Protein AF-A0A970Z4U4-F1 (afdb_monomer)

Foldseek 3Di:
DDDDDDDDDDDPPDPPPPPAPVDDDDDDDDDDPDPDPPPQDEEEAEAEDCVVDVCCVPPVVVVVVVVCVVVVHHYDYHYPD

Nearest PDB structures (foldseek):
  3vzc-assembly3_C  TM=7.349E-01  e=2.082E+00  Homo sapiens
  7f97-assembly1_A  TM=4.975E-01  e=7.617E+00  Plasmodium falciparum 3D7

pLDDT: mean 71.07, std 18.18, range [37.56, 95.44]

Secondary structure (DSSP, 8-state):
----------SS-SSSTTS--SS-------------------EEEEEPPTTT-HHIIIIIHHHHHHHHHHHT--EEEEE--

Radius of gyration: 23.51 Å; Cα contacts (8 Å, |Δi|>4): 49; chains: 1; bounding box: 27×62×51 Å

Structure (mmCIF, N/CA/C/O backbone):
data_AF-A0A970Z4U4-F1
#
_entry.id   AF-A0A970Z4U4-F1
#
loop_
_atom_site.group_PDB
_atom_site.id
_atom_site.type_symbol
_atom_site.label_atom_id
_atom_site.label_alt_id
_atom_site.label_comp_id
_atom_site.label_asym_id
_atom_site.label_entity_id
_atom_site.label_seq_id
_atom_site.pdbx_PDB_ins_code
_atom_site.Cartn_x
_atom_site.Cartn_y
_atom_site.Cartn_z
_atom_site.occupancy
_atom_site.B_iso_or_equiv
_atom_site.auth_seq_id
_atom_site.auth_comp_id
_atom_site.auth_asym_id
_atom_site.auth_atom_id
_atom_site.pdbx_PDB_model_num
ATOM 1 N N . MET A 1 1 ? 19.451 54.093 -32.212 1.00 37.56 1 MET A N 1
ATOM 2 C CA . MET A 1 1 ? 18.662 53.516 -33.324 1.00 37.56 1 MET A CA 1
ATOM 3 C C . MET A 1 1 ? 18.093 52.196 -32.823 1.00 37.56 1 MET A C 1
ATOM 5 O O . MET A 1 1 ? 1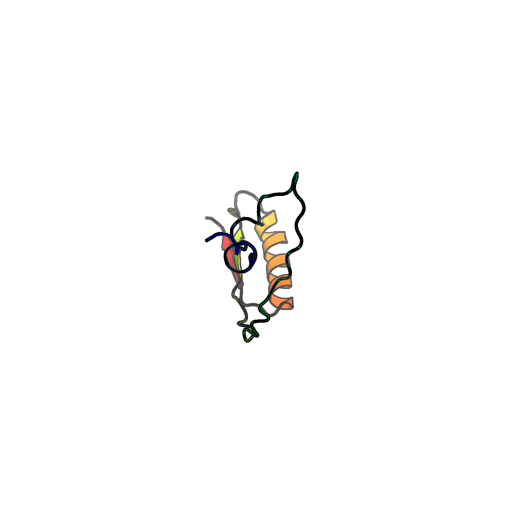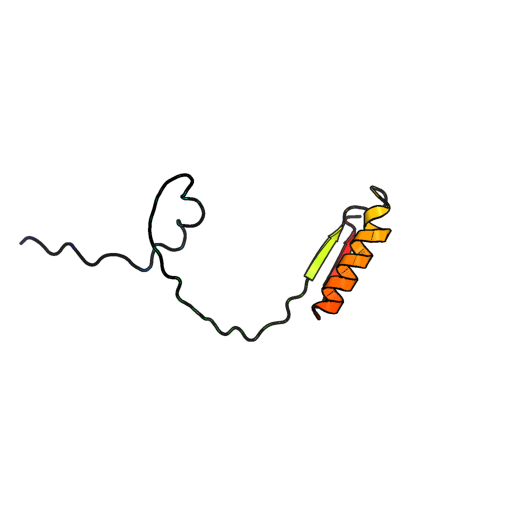8.854 51.278 -32.594 1.00 37.56 1 MET A O 1
ATOM 9 N N . ARG A 1 2 ? 16.921 52.237 -32.189 1.00 50.69 2 ARG A N 1
ATOM 10 C CA . ARG A 1 2 ? 15.621 51.793 -32.723 1.00 50.69 2 ARG A CA 1
ATOM 11 C C . ARG A 1 2 ? 15.634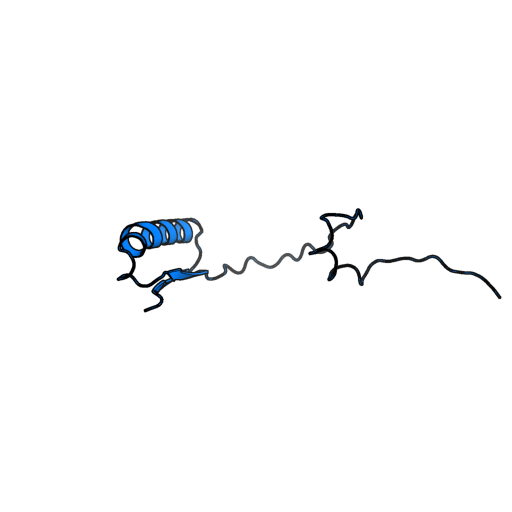 50.375 -33.316 1.00 50.69 2 ARG A C 1
ATOM 13 O O . ARG A 1 2 ? 16.118 50.194 -34.422 1.00 50.69 2 ARG A O 1
ATOM 20 N N . LYS A 1 3 ? 14.936 49.495 -32.586 1.00 52.94 3 LYS A N 1
ATOM 21 C CA . LYS A 1 3 ? 14.244 48.272 -33.026 1.00 52.94 3 LYS A CA 1
ATOM 22 C C . LYS A 1 3 ? 15.146 47.093 -33.375 1.00 52.94 3 LYS A C 1
ATOM 24 O O . LYS A 1 3 ? 15.684 47.055 -34.467 1.00 52.94 3 LYS A O 1
ATOM 29 N N . SER A 1 4 ? 15.179 46.134 -32.449 1.00 52.16 4 SER A N 1
ATOM 30 C CA . SER A 1 4 ? 14.819 44.735 -32.720 1.00 52.16 4 SER A CA 1
ATOM 31 C C . SER A 1 4 ? 14.371 44.087 -31.408 1.00 52.16 4 SER A C 1
ATOM 33 O O . SER A 1 4 ? 15.127 43.412 -30.721 1.00 52.16 4 SER A O 1
ATOM 35 N N . VAL A 1 5 ? 13.131 44.394 -31.024 1.00 54.66 5 VAL A N 1
ATOM 36 C CA . VAL A 1 5 ? 12.311 43.483 -30.215 1.00 54.66 5 VAL A CA 1
ATOM 37 C C . VAL A 1 5 ? 11.952 42.305 -31.129 1.00 54.66 5 VAL A C 1
ATOM 39 O O . VAL A 1 5 ? 11.815 42.520 -32.333 1.00 54.66 5 VAL A O 1
ATOM 42 N N . VAL A 1 6 ? 11.747 41.128 -30.533 1.00 54.72 6 VAL A N 1
ATOM 43 C CA . VAL A 1 6 ? 11.218 39.864 -31.088 1.00 54.72 6 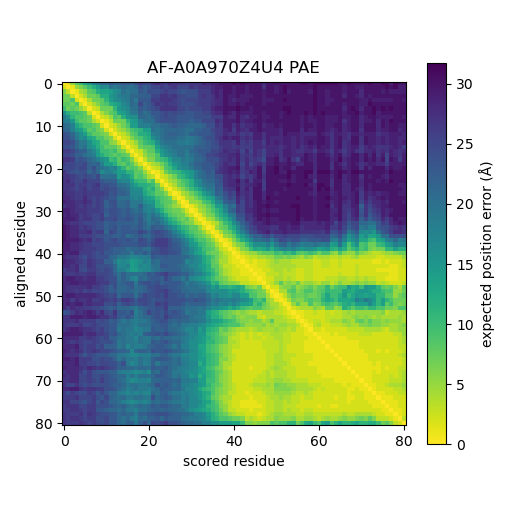VAL A CA 1
ATOM 44 C C . VAL A 1 6 ? 12.284 38.766 -31.243 1.00 54.72 6 VAL A C 1
ATOM 46 O O . VAL A 1 6 ? 13.094 38.770 -32.161 1.00 54.72 6 VAL A O 1
ATOM 49 N N . GLY A 1 7 ? 12.235 37.812 -30.311 1.00 48.94 7 GLY A N 1
ATOM 50 C CA . GLY A 1 7 ? 12.997 36.562 -30.254 1.00 48.94 7 GLY A CA 1
ATOM 51 C C . GLY A 1 7 ? 13.072 36.050 -28.808 1.00 48.94 7 GLY A C 1
ATOM 52 O O . GLY A 1 7 ? 14.153 35.794 -28.298 1.00 48.94 7 GLY A O 1
ATOM 53 N N . VAL A 1 8 ? 12.032 36.246 -27.989 1.00 46.34 8 VAL A N 1
ATOM 54 C CA . VAL A 1 8 ? 10.922 35.290 -27.778 1.00 46.34 8 VAL A CA 1
ATOM 55 C C . VAL A 1 8 ? 11.462 33.896 -27.428 1.00 46.34 8 VAL A C 1
ATOM 57 O O . VAL A 1 8 ? 11.921 33.173 -28.300 1.00 46.34 8 VAL A O 1
ATOM 60 N N . VAL A 1 9 ? 11.643 33.658 -26.122 1.00 52.12 9 VAL A N 1
ATOM 61 C CA . VAL A 1 9 ? 10.851 32.709 -25.300 1.00 52.12 9 VAL A CA 1
ATOM 62 C C . VAL A 1 9 ? 11.305 31.262 -25.514 1.00 52.12 9 VAL A C 1
ATOM 64 O O . VAL A 1 9 ? 11.206 30.733 -26.611 1.00 52.12 9 VAL A O 1
ATOM 67 N N . GLY A 1 10 ? 11.782 30.597 -24.458 1.00 49.03 10 GLY A N 1
ATOM 68 C CA . GLY A 1 10 ? 11.949 29.144 -24.541 1.00 49.03 10 GLY A CA 1
ATOM 69 C C . GLY A 1 10 ? 12.462 28.430 -23.297 1.00 49.03 10 GLY A C 1
ATOM 70 O O . GLY A 1 10 ? 12.038 27.310 -23.057 1.00 49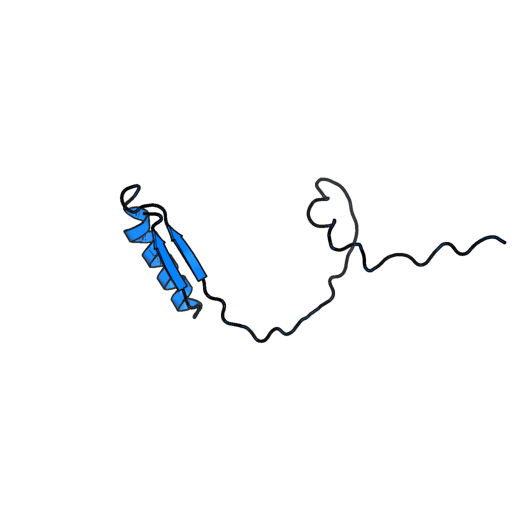.03 10 GLY A O 1
ATOM 71 N N . LEU A 1 11 ? 13.343 29.032 -22.485 1.00 49.38 11 LEU A N 1
ATOM 72 C CA . LEU A 1 11 ? 14.076 28.227 -21.486 1.00 49.38 11 LEU A CA 1
ATOM 73 C C . LEU A 1 11 ? 13.778 28.529 -20.010 1.00 49.38 11 LEU A C 1
ATOM 75 O O . LEU A 1 11 ? 14.195 27.771 -19.143 1.00 49.38 11 LEU A O 1
ATOM 79 N N . THR A 1 12 ? 13.034 29.588 -19.690 1.00 51.78 12 THR A N 1
ATOM 80 C CA . THR A 1 12 ? 12.700 29.941 -18.292 1.00 51.78 12 THR A CA 1
ATOM 81 C C . THR A 1 12 ? 11.260 29.606 -17.888 1.00 51.78 12 THR A C 1
ATOM 83 O O . THR A 1 12 ? 10.882 29.821 -16.740 1.00 51.78 12 THR A O 1
ATOM 86 N N . ALA A 1 13 ? 10.463 29.031 -18.791 1.00 50.72 13 ALA A N 1
ATOM 87 C CA . ALA A 1 13 ? 9.035 28.779 -18.598 1.00 50.72 13 ALA A CA 1
ATOM 88 C C . ALA A 1 13 ? 8.705 27.334 -18.168 1.00 50.72 13 ALA A C 1
ATOM 90 O O . ALA A 1 13 ? 7.731 26.777 -18.639 1.00 50.72 13 ALA A O 1
ATOM 91 N N . VAL A 1 14 ? 9.493 26.684 -17.304 1.00 53.38 14 VAL A N 1
ATOM 92 C CA . VAL A 1 14 ? 9.140 25.319 -16.830 1.00 53.38 14 VAL A CA 1
ATOM 93 C C . VAL A 1 14 ? 8.771 25.282 -15.343 1.00 53.38 14 VAL A C 1
ATOM 95 O O . VAL A 1 14 ? 8.046 24.395 -14.910 1.00 53.38 14 VAL A O 1
ATOM 98 N N . VAL A 1 15 ? 9.168 26.284 -14.551 1.00 54.56 15 VAL A N 1
ATOM 99 C CA . VAL A 1 15 ? 8.935 26.273 -13.091 1.00 54.56 15 VAL A CA 1
ATOM 100 C C . VAL A 1 15 ? 7.594 26.911 -12.674 1.00 54.56 15 VAL A C 1
ATOM 102 O O . VAL A 1 15 ? 7.149 26.692 -11.555 1.00 54.56 15 VAL A O 1
ATOM 105 N N . VAL A 1 16 ? 6.901 27.647 -13.554 1.00 53.56 16 VAL A N 1
ATOM 106 C CA . VAL A 1 16 ? 5.673 28.404 -13.195 1.00 53.56 16 VAL A CA 1
ATOM 107 C C . VAL A 1 16 ? 4.382 27.828 -13.814 1.00 53.56 16 VAL A C 1
ATOM 109 O O . VAL A 1 16 ? 3.289 28.252 -13.454 1.00 53.56 16 VAL A O 1
ATOM 112 N N . LEU A 1 17 ? 4.461 26.811 -14.682 1.00 53.06 17 LEU A N 1
ATOM 113 C CA . LEU A 1 17 ? 3.280 26.215 -15.339 1.00 53.06 17 LEU A CA 1
ATOM 114 C C . LEU A 1 17 ? 2.539 25.142 -14.513 1.00 53.06 17 LEU A C 1
ATOM 116 O O . LEU A 1 17 ? 1.567 24.570 -14.991 1.00 53.06 17 LEU A O 1
ATOM 120 N N . THR A 1 18 ? 2.934 24.872 -13.265 1.00 58.56 18 THR A N 1
ATOM 121 C CA . THR A 1 18 ? 2.293 23.838 -12.426 1.00 58.56 18 THR A CA 1
ATOM 122 C C . THR A 1 18 ? 1.163 24.341 -11.519 1.00 58.56 18 THR A C 1
ATOM 124 O O . THR A 1 18 ? 0.567 23.523 -10.824 1.00 58.56 18 THR A O 1
ATOM 127 N N . LEU A 1 19 ? 0.812 25.639 -11.523 1.00 56.03 19 LEU A N 1
ATOM 128 C CA . LEU A 1 19 ? -0.245 26.188 -10.644 1.00 56.03 19 LEU A CA 1
ATOM 129 C C . LEU A 1 19 ? -1.223 27.195 -11.301 1.00 56.03 19 LEU A C 1
ATOM 131 O O . LEU A 1 19 ? -1.989 27.840 -10.588 1.00 56.03 19 LEU A O 1
ATOM 135 N N . GLY A 1 20 ? -1.228 27.355 -12.629 1.00 54.75 20 GLY A N 1
ATOM 136 C CA . GLY A 1 20 ? -1.845 28.515 -13.293 1.00 54.75 20 GLY A CA 1
ATOM 137 C C . GLY A 1 20 ? -2.959 28.251 -14.311 1.00 54.75 20 GLY A C 1
ATOM 138 O O . GLY A 1 20 ? -2.924 28.882 -15.351 1.00 54.75 20 GLY A O 1
ATOM 139 N N . ALA A 1 21 ? -3.920 27.356 -14.052 1.00 44.41 21 ALA A N 1
ATOM 140 C CA . ALA A 1 21 ? -5.286 27.483 -14.586 1.00 44.41 21 ALA A CA 1
ATOM 141 C C . ALA A 1 21 ? -6.235 26.511 -13.843 1.00 44.41 21 ALA A C 1
ATOM 143 O O . ALA A 1 21 ? -6.271 25.323 -14.130 1.00 44.41 21 ALA A O 1
ATOM 144 N N . CYS A 1 22 ? -6.982 26.898 -12.812 1.00 53.19 22 CYS A N 1
ATOM 145 C CA . CYS A 1 22 ? -8.124 27.805 -12.919 1.00 53.19 22 CYS A CA 1
ATOM 146 C C . CYS A 1 22 ? -7.761 29.199 -13.473 1.00 53.19 22 CYS A C 1
ATOM 148 O O . CYS A 1 22 ? -7.434 30.105 -12.714 1.00 53.19 22 CYS A O 1
ATOM 150 N N . GLY A 1 23 ? -7.791 29.332 -14.809 1.00 53.28 23 GLY A N 1
ATOM 151 C CA . GLY A 1 23 ? -7.562 30.572 -15.564 1.00 53.28 23 GLY A CA 1
ATOM 152 C C . GLY A 1 23 ? -6.165 30.775 -16.178 1.00 53.28 23 GLY A C 1
ATOM 153 O O . GLY A 1 23 ? -5.283 31.290 -15.501 1.00 53.28 23 GLY A O 1
ATOM 154 N N . GLY A 1 24 ? -6.029 30.494 -17.482 1.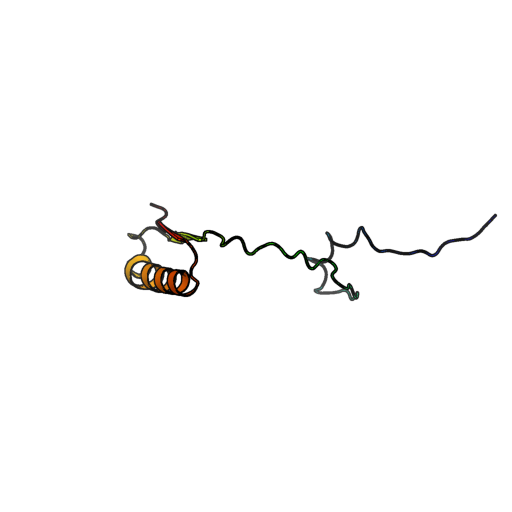00 47.56 24 GLY A N 1
ATOM 155 C CA . GLY A 1 24 ? -4.980 31.072 -18.339 1.00 47.56 24 GLY A CA 1
ATOM 156 C C . GLY A 1 24 ? -4.307 30.100 -19.312 1.00 47.56 24 GLY A C 1
ATOM 157 O O . GLY A 1 24 ? -3.414 29.366 -18.913 1.00 47.56 24 GLY A O 1
ATOM 158 N N . ASP A 1 25 ? -4.734 30.127 -20.577 1.00 65.12 25 ASP A N 1
ATOM 159 C CA . ASP A 1 25 ? -4.130 29.470 -21.746 1.00 65.12 25 ASP A CA 1
ATOM 160 C C . ASP A 1 25 ? -2.617 29.727 -21.902 1.00 65.12 25 ASP A C 1
ATOM 162 O O . ASP A 1 25 ? -2.207 30.881 -21.849 1.00 65.12 25 ASP A O 1
ATOM 166 N N . ASP A 1 26 ? -1.820 28.683 -22.182 1.00 48.91 26 ASP A N 1
ATOM 167 C CA . ASP A 1 26 ? -0.747 28.725 -23.196 1.00 48.91 26 ASP A CA 1
ATOM 168 C C . ASP A 1 26 ? -0.128 27.335 -23.466 1.00 48.91 26 ASP A C 1
ATOM 170 O O . ASP A 1 26 ? 0.123 26.531 -22.565 1.00 48.91 26 ASP A O 1
ATOM 174 N N . ASP A 1 27 ? 0.105 27.075 -24.752 1.00 63.25 27 ASP A N 1
ATOM 175 C CA . ASP A 1 27 ? 0.678 25.867 -25.351 1.00 63.25 27 ASP A CA 1
ATOM 176 C C . ASP A 1 27 ? 2.168 25.717 -24.977 1.00 63.25 27 ASP A C 1
ATOM 178 O O . ASP A 1 27 ? 2.963 26.650 -25.106 1.00 63.25 27 ASP A O 1
ATOM 182 N N . SER A 1 28 ? 2.581 24.547 -24.484 1.00 50.34 28 SER A N 1
ATOM 183 C CA . SER A 1 28 ? 3.994 24.247 -24.209 1.00 50.34 28 SER A CA 1
ATOM 184 C C . SER A 1 28 ? 4.308 22.779 -24.484 1.00 50.34 28 SER A C 1
ATOM 186 O O . SER A 1 28 ? 3.894 21.878 -23.757 1.00 50.34 28 SER A O 1
ATOM 188 N N . SER A 1 29 ? 5.077 22.543 -25.550 1.00 62.91 29 SER A N 1
ATOM 189 C CA . SER A 1 29 ? 5.648 21.234 -25.883 1.00 62.91 29 SER A CA 1
ATOM 190 C C . SER A 1 29 ? 6.712 20.802 -24.859 1.00 62.91 29 SER A C 1
ATOM 192 O O . SER A 1 29 ? 7.655 21.560 -24.619 1.00 62.91 29 SER A O 1
ATOM 194 N N . PRO A 1 30 ? 6.656 19.576 -24.306 1.00 53.88 30 PRO A N 1
ATOM 195 C CA . PRO A 1 30 ? 7.724 19.048 -23.464 1.00 53.88 30 PRO A CA 1
ATOM 196 C C . PRO A 1 30 ? 8.851 18.417 -24.301 1.00 53.88 30 PRO A C 1
ATOM 198 O O . PRO A 1 30 ? 8.616 17.537 -25.129 1.00 53.88 30 PRO A O 1
ATOM 201 N N . SER A 1 31 ? 10.098 18.816 -24.031 1.00 56.94 31 SER A N 1
ATOM 202 C CA . SER A 1 31 ? 11.305 18.119 -24.490 1.00 56.94 31 SER A CA 1
ATOM 203 C C . SER A 1 31 ? 12.022 17.472 -23.309 1.00 56.94 31 SER A C 1
ATOM 205 O O . SER A 1 31 ? 12.383 18.165 -22.362 1.00 56.94 31 SER A O 1
ATOM 207 N N . ALA A 1 32 ? 12.208 16.151 -23.388 1.00 49.09 32 ALA A N 1
ATOM 208 C CA . ALA A 1 32 ? 13.414 15.391 -23.028 1.00 49.09 32 ALA A CA 1
ATOM 209 C C . ALA A 1 32 ? 13.016 13.932 -22.756 1.00 49.09 32 ALA A C 1
ATOM 211 O O . ALA A 1 32 ? 12.717 13.540 -21.630 1.00 49.09 32 ALA A O 1
ATOM 212 N N . THR A 1 33 ? 13.038 13.099 -23.800 1.00 55.56 33 THR A N 1
ATOM 213 C CA . THR A 1 33 ? 13.045 11.639 -23.632 1.00 55.56 33 THR A CA 1
ATOM 214 C C . THR A 1 33 ? 14.434 11.233 -23.143 1.00 55.56 33 THR A C 1
ATOM 216 O O . THR A 1 33 ? 15.301 10.835 -23.919 1.00 55.56 33 THR A O 1
ATOM 219 N N . GLY A 1 34 ? 14.676 11.402 -21.845 1.00 51.06 34 GLY A N 1
ATOM 220 C CA . GLY A 1 34 ? 15.790 10.758 -21.169 1.00 51.06 34 GLY A CA 1
ATOM 221 C C . GLY A 1 34 ? 15.477 9.272 -21.066 1.00 51.06 34 GLY A C 1
ATOM 222 O O . GLY A 1 34 ? 14.625 8.875 -20.277 1.00 51.06 34 GLY A O 1
ATOM 223 N N . SER A 1 35 ? 16.144 8.450 -21.876 1.00 60.09 35 SER A N 1
ATOM 224 C CA . SER A 1 35 ? 16.199 7.002 -21.664 1.00 60.09 35 SER A CA 1
ATOM 225 C C . SER A 1 35 ? 17.000 6.738 -20.386 1.00 60.09 35 SER A C 1
ATOM 227 O O . SER A 1 35 ? 18.186 6.417 -20.421 1.00 60.09 35 SER A O 1
ATOM 229 N N . SER A 1 36 ? 16.369 6.942 -19.231 1.00 57.44 36 SER A N 1
ATOM 230 C CA . SER A 1 36 ? 16.859 6.376 -17.984 1.00 57.44 36 SER A CA 1
ATOM 231 C C . SER A 1 36 ? 16.637 4.879 -18.085 1.00 57.44 36 SER A C 1
ATOM 233 O O . SER A 1 36 ? 15.497 4.420 -18.135 1.00 57.44 36 SER A O 1
ATOM 235 N N . SER A 1 37 ? 17.737 4.128 -18.142 1.00 58.62 37 SER A N 1
ATOM 236 C CA . SER A 1 37 ? 17.728 2.697 -17.846 1.00 58.62 37 SER A CA 1
ATOM 237 C C . SER A 1 37 ? 16.849 2.498 -16.614 1.00 58.62 37 SER A C 1
ATOM 239 O O . SER A 1 37 ? 17.072 3.184 -15.613 1.00 58.62 37 SER A O 1
ATOM 241 N N . ALA A 1 38 ? 15.797 1.686 -16.730 1.00 63.06 38 ALA A N 1
ATOM 242 C CA . ALA A 1 38 ? 14.776 1.553 -15.702 1.00 63.06 38 ALA A CA 1
ATOM 243 C C . ALA A 1 38 ? 15.427 1.028 -14.418 1.00 63.06 38 ALA A C 1
ATOM 245 O O . ALA A 1 38 ? 15.593 -0.176 -14.232 1.00 63.06 38 ALA A O 1
ATOM 246 N N . VAL A 1 39 ? 15.851 1.939 -13.542 1.00 65.31 39 VAL A N 1
ATOM 247 C CA . VAL A 1 39 ? 16.235 1.589 -12.183 1.00 65.31 39 VAL A CA 1
ATOM 248 C C . VAL A 1 39 ? 14.942 1.113 -11.549 1.00 65.31 39 VAL A C 1
ATOM 250 O O . VAL A 1 39 ? 14.014 1.904 -11.385 1.00 65.31 39 VAL A O 1
ATOM 253 N N . ALA A 1 40 ? 14.854 -0.185 -11.265 1.00 71.75 40 ALA A N 1
ATOM 254 C CA . ALA A 1 40 ? 13.753 -0.728 -10.490 1.00 71.75 40 ALA A CA 1
ATOM 255 C C . ALA A 1 40 ? 13.777 -0.023 -9.127 1.00 71.75 40 ALA A C 1
ATOM 257 O O . ALA A 1 40 ? 14.643 -0.279 -8.290 1.00 71.75 40 ALA A O 1
ATOM 258 N N . GLY A 1 41 ? 12.902 0.969 -8.964 1.00 81.06 41 GLY A N 1
ATOM 259 C CA . GLY A 1 41 ? 12.790 1.731 -7.731 1.00 81.06 41 GLY A CA 1
ATOM 260 C C . GLY A 1 41 ? 12.341 0.827 -6.587 1.00 81.06 41 GLY A C 1
ATOM 261 O O . GLY A 1 41 ? 11.634 -0.157 -6.803 1.00 81.06 41 GLY A O 1
ATOM 262 N N . LYS A 1 42 ? 12.746 1.173 -5.363 1.00 91.75 42 LYS A N 1
ATOM 263 C CA . LYS A 1 42 ? 12.233 0.540 -4.144 1.00 91.75 42 LYS A CA 1
ATOM 264 C C . LYS A 1 42 ? 10.994 1.292 -3.659 1.00 91.75 42 LYS A C 1
ATOM 266 O O . LYS A 1 42 ? 10.962 2.522 -3.728 1.00 91.75 42 LYS A O 1
ATOM 271 N N . VAL A 1 43 ? 10.006 0.572 -3.139 1.00 92.38 43 VAL A N 1
ATOM 272 C CA . VAL A 1 43 ? 8.759 1.142 -2.608 1.00 92.38 43 VAL A CA 1
ATOM 273 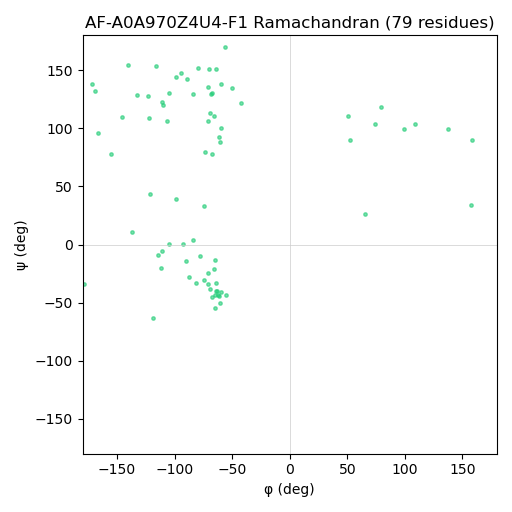C C . VAL A 1 43 ? 8.715 1.001 -1.087 1.00 92.38 43 VAL A C 1
ATOM 275 O O . VAL A 1 43 ? 8.737 -0.105 -0.565 1.00 92.38 43 VAL A O 1
ATOM 278 N N . GLY A 1 44 ? 8.630 2.116 -0.362 1.00 93.88 44 GLY A N 1
ATOM 279 C CA . GLY A 1 44 ? 8.413 2.119 1.088 1.00 93.88 44 GLY A CA 1
ATOM 280 C C . GLY A 1 44 ? 6.979 2.518 1.424 1.00 93.88 44 GLY A C 1
ATOM 281 O O . GLY A 1 44 ? 6.500 3.538 0.930 1.00 93.88 44 GLY A O 1
ATOM 282 N N . VAL A 1 45 ? 6.302 1.744 2.270 1.00 93.19 45 VAL A N 1
ATOM 283 C CA . VAL A 1 45 ? 4.955 2.046 2.773 1.00 93.19 45 VAL A CA 1
ATOM 284 C C . VAL A 1 45 ? 4.972 2.088 4.295 1.00 93.19 45 VAL A C 1
ATOM 286 O O . VAL A 1 45 ? 5.393 1.131 4.942 1.00 93.19 45 VAL A O 1
ATOM 289 N N . ILE A 1 46 ? 4.457 3.180 4.863 1.00 93.06 46 ILE A N 1
ATOM 290 C CA . ILE A 1 46 ? 4.210 3.309 6.300 1.00 93.06 46 ILE A CA 1
ATOM 291 C C . ILE A 1 46 ? 2.705 3.216 6.540 1.00 93.06 46 ILE A C 1
ATOM 293 O O . ILE A 1 46 ? 1.956 4.140 6.220 1.00 93.06 46 ILE A O 1
ATOM 297 N N . LEU A 1 47 ? 2.267 2.083 7.079 1.00 89.25 47 LEU A N 1
ATOM 298 C CA . LEU A 1 47 ? 0.901 1.897 7.549 1.00 89.25 47 LEU A CA 1
ATOM 299 C C . LEU A 1 47 ? 0.742 2.539 8.936 1.00 89.25 47 LEU A C 1
ATOM 301 O O . LEU A 1 47 ? 1.712 2.614 9.696 1.00 89.25 47 LEU A O 1
ATOM 305 N N . PRO A 1 48 ? -0.469 2.985 9.307 1.00 88.50 48 PRO A N 1
ATOM 306 C CA . PRO A 1 48 ? -0.761 3.347 10.687 1.00 88.50 48 PRO A CA 1
ATOM 307 C C . PRO A 1 48 ? -0.470 2.197 11.659 1.00 88.50 48 PRO A C 1
ATOM 309 O O . PRO A 1 48 ? -0.239 1.048 11.269 1.00 88.50 48 PRO A O 1
ATOM 312 N N . ASP A 1 49 ? -0.509 2.509 12.947 1.00 80.94 49 ASP A N 1
ATOM 313 C CA . ASP A 1 49 ? -0.370 1.502 13.988 1.00 80.94 49 ASP A CA 1
ATOM 314 C C . ASP A 1 49 ? -1.470 0.417 13.892 1.00 80.94 49 ASP A C 1
ATOM 316 O O . ASP A 1 49 ? -2.657 0.692 13.673 1.00 80.94 49 ASP A O 1
ATOM 320 N N . SER A 1 50 ? -1.047 -0.834 14.079 1.00 70.62 50 SER A N 1
ATOM 321 C CA . SER A 1 50 ? -1.894 -2.027 14.029 1.00 70.62 50 SER A CA 1
ATOM 322 C C . SER A 1 50 ? -2.927 -2.074 15.156 1.00 70.62 50 SER A C 1
ATOM 324 O O . SER A 1 50 ? -3.939 -2.764 15.015 1.00 70.62 50 SER A O 1
ATOM 326 N N . ALA A 1 51 ? -2.719 -1.349 16.263 1.00 68.12 51 ALA A N 1
ATOM 327 C CA . ALA A 1 51 ? -3.714 -1.242 17.329 1.00 68.12 51 ALA A CA 1
ATOM 328 C C . ALA A 1 51 ? -4.880 -0.322 16.936 1.00 68.12 51 ALA A C 1
ATOM 330 O O . ALA A 1 51 ? -6.017 -0.565 17.342 1.00 68.12 51 ALA A O 1
ATOM 331 N N . SER A 1 52 ? -4.634 0.685 16.095 1.00 68.62 52 SER A N 1
ATOM 332 C CA . SER A 1 52 ? -5.675 1.611 15.633 1.00 68.62 52 SER A CA 1
ATOM 333 C C . SER A 1 52 ? -6.669 0.965 14.658 1.00 68.62 52 SER A C 1
ATOM 335 O O . SER A 1 52 ? -7.809 1.421 14.566 1.00 68.62 52 SER A O 1
ATOM 337 N N . SER A 1 53 ? -6.287 -0.103 13.940 1.00 69.25 53 SER A N 1
ATOM 338 C CA . SER A 1 53 ? -7.227 -0.935 13.172 1.00 69.25 53 SER A CA 1
ATOM 339 C C . SER A 1 53 ? -6.606 -2.236 12.655 1.00 69.25 53 SER A C 1
ATOM 341 O O . SER A 1 53 ? -5.609 -2.225 11.937 1.00 69.25 53 SER A O 1
ATOM 343 N N . ALA A 1 54 ? -7.305 -3.357 12.867 1.00 78.25 54 ALA A N 1
ATOM 344 C CA . ALA A 1 54 ? -6.943 -4.660 12.303 1.00 78.25 54 ALA A CA 1
ATOM 345 C C . ALA A 1 54 ? -7.028 -4.722 10.761 1.00 78.25 54 ALA A C 1
ATOM 347 O O . ALA A 1 54 ? -6.551 -5.683 10.153 1.00 78.25 54 ALA A O 1
ATOM 348 N N . ARG A 1 55 ? -7.659 -3.736 10.101 1.00 83.75 55 ARG A N 1
ATOM 349 C CA . ARG A 1 55 ? -7.760 -3.683 8.630 1.00 83.75 55 ARG A CA 1
ATOM 350 C C . ARG A 1 55 ? -6.392 -3.555 7.959 1.00 83.75 55 ARG A C 1
ATOM 352 O O . ARG A 1 55 ? -6.165 -4.281 6.998 1.00 83.75 55 ARG A O 1
ATOM 359 N N . TRP A 1 56 ? -5.485 -2.753 8.521 1.00 83.25 56 TRP A N 1
ATOM 360 C CA . TRP A 1 56 ? -4.157 -2.509 7.947 1.00 83.25 56 TRP A CA 1
ATOM 361 C C . TRP A 1 56 ? -3.329 -3.793 7.812 1.00 83.25 56 TRP A C 1
ATOM 363 O O . TRP A 1 56 ? -2.708 -4.040 6.781 1.00 83.25 56 TRP A O 1
ATOM 373 N N . GLU A 1 57 ? -3.397 -4.670 8.815 1.00 82.56 57 GLU A N 1
ATOM 374 C CA . GLU A 1 57 ? -2.677 -5.947 8.798 1.00 82.56 57 GLU A CA 1
ATOM 375 C C . GLU A 1 57 ? -3.400 -7.034 7.992 1.00 82.56 57 GLU A C 1
ATOM 377 O O . GLU A 1 57 ? -2.762 -7.877 7.364 1.00 82.56 57 GLU A O 1
ATOM 382 N N . THR A 1 58 ? -4.737 -7.030 7.988 1.00 84.00 58 THR A N 1
ATOM 383 C CA . THR A 1 58 ? -5.525 -8.104 7.353 1.00 84.00 58 THR A CA 1
ATOM 384 C C . THR A 1 58 ? -5.795 -7.882 5.868 1.00 84.00 58 THR A C 1
ATOM 386 O O . THR A 1 58 ? -5.962 -8.855 5.133 1.00 84.00 58 THR A O 1
ATOM 389 N N . ALA A 1 59 ? -5.854 -6.627 5.424 1.00 86.94 59 ALA A N 1
ATOM 390 C CA . ALA A 1 59 ? -6.187 -6.248 4.056 1.00 86.94 59 ALA A CA 1
ATOM 391 C C . ALA A 1 59 ? -5.031 -5.486 3.402 1.00 86.94 59 ALA A C 1
ATOM 393 O O . ALA A 1 59 ? -4.446 -5.992 2.447 1.00 86.94 59 ALA A O 1
ATOM 394 N N . ASP A 1 60 ? -4.672 -4.309 3.920 1.00 90.38 60 ASP A N 1
ATOM 395 C CA . ASP A 1 60 ? -3.733 -3.403 3.251 1.00 90.38 60 ASP A CA 1
ATOM 396 C C . ASP A 1 60 ? -2.360 -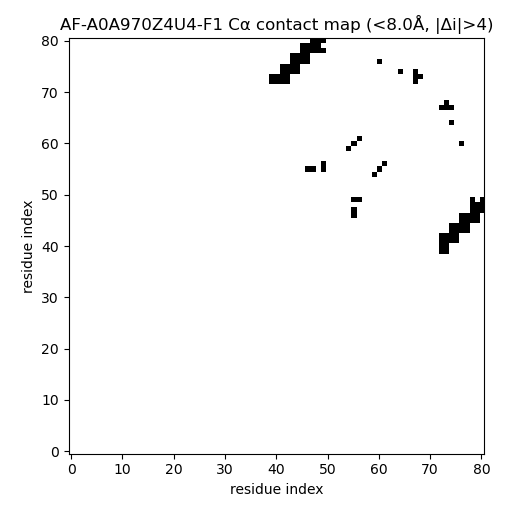4.041 3.047 1.00 90.38 60 ASP A C 1
ATOM 398 O O . ASP A 1 60 ? -1.881 -4.112 1.917 1.00 90.38 60 ASP A O 1
ATOM 402 N N . ARG A 1 61 ? -1.760 -4.613 4.097 1.00 90.81 61 ARG A N 1
ATOM 403 C CA . ARG A 1 61 ? -0.475 -5.316 3.982 1.00 90.81 61 ARG A CA 1
ATOM 404 C C . ARG A 1 61 ? -0.524 -6.418 2.926 1.00 90.81 61 ARG A C 1
ATOM 406 O O . ARG A 1 61 ? 0.408 -6.536 2.131 1.00 90.81 61 ARG A O 1
ATOM 413 N N . LYS A 1 62 ? -1.600 -7.209 2.896 1.00 92.44 62 LYS A N 1
ATOM 414 C CA . LYS A 1 62 ? -1.772 -8.318 1.947 1.00 92.44 62 LYS A CA 1
ATOM 415 C C . LYS A 1 62 ? -1.859 -7.811 0.507 1.00 92.44 62 LYS A C 1
ATOM 417 O O . LYS A 1 62 ? -1.075 -8.234 -0.333 1.00 92.44 62 LYS A O 1
ATOM 422 N N . TYR A 1 63 ? -2.778 -6.896 0.219 1.00 94.94 63 TYR A N 1
ATOM 423 C CA . TYR A 1 63 ? -3.004 -6.450 -1.156 1.00 94.94 63 TYR A CA 1
ATOM 424 C C . TYR A 1 63 ? -1.858 -5.594 -1.695 1.00 94.94 63 TYR A C 1
ATOM 426 O O . TYR A 1 63 ? -1.525 -5.698 -2.874 1.00 94.94 63 TYR A O 1
ATOM 434 N N . 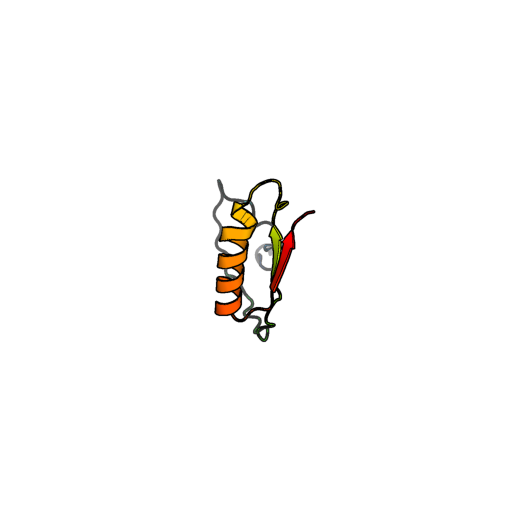LEU A 1 64 ? -1.212 -4.792 -0.845 1.00 94.19 64 LEU A N 1
ATOM 435 C CA . LEU A 1 64 ? -0.047 -4.005 -1.243 1.00 94.19 64 LEU A CA 1
ATOM 436 C C . LEU A 1 64 ? 1.147 -4.905 -1.563 1.00 94.19 64 LEU A C 1
ATOM 438 O O . LEU A 1 64 ? 1.771 -4.734 -2.606 1.00 94.19 64 LEU A O 1
ATOM 442 N N . SER A 1 65 ? 1.431 -5.903 -0.722 1.00 94.06 65 SER A N 1
ATOM 443 C CA . SER A 1 65 ? 2.518 -6.852 -0.994 1.00 94.06 65 SER A CA 1
ATOM 444 C C . SER A 1 65 ? 2.270 -7.687 -2.254 1.00 94.06 65 SER A C 1
ATOM 446 O O . SER A 1 65 ? 3.191 -7.861 -3.049 1.00 94.06 65 SER A O 1
ATOM 448 N N . GLU A 1 66 ? 1.034 -8.137 -2.497 1.00 95.44 66 GLU A N 1
ATOM 449 C CA . GLU A 1 66 ? 0.656 -8.818 -3.744 1.00 95.44 66 GLU A CA 1
ATOM 450 C C . GLU A 1 66 ? 0.843 -7.914 -4.972 1.00 95.44 66 GLU A C 1
ATOM 452 O O . GLU A 1 66 ? 1.419 -8.346 -5.972 1.00 95.44 66 GLU A O 1
ATOM 457 N N . ALA A 1 67 ? 0.416 -6.651 -4.893 1.00 95.06 67 ALA A N 1
ATOM 458 C CA . ALA A 1 67 ? 0.564 -5.693 -5.985 1.00 95.06 67 ALA A CA 1
ATOM 459 C C . ALA A 1 67 ? 2.037 -5.382 -6.291 1.00 95.06 67 ALA A C 1
ATOM 461 O O . ALA A 1 67 ? 2.435 -5.359 -7.456 1.00 95.06 67 ALA A O 1
ATOM 462 N N . PHE A 1 68 ? 2.863 -5.180 -5.263 1.00 94.56 68 PHE A N 1
ATOM 463 C CA . PHE A 1 68 ? 4.288 -4.904 -5.441 1.00 94.56 68 PHE A CA 1
ATOM 464 C C . PHE A 1 68 ? 5.054 -6.122 -5.959 1.00 94.56 68 PHE A C 1
ATOM 466 O O . PHE A 1 68 ? 5.894 -5.980 -6.848 1.00 94.56 68 PHE A O 1
ATOM 473 N N . ALA A 1 69 ? 4.715 -7.325 -5.488 1.00 92.75 69 ALA A N 1
ATOM 474 C CA . ALA A 1 69 ? 5.265 -8.563 -6.029 1.00 92.75 69 ALA A CA 1
ATOM 475 C C . ALA A 1 69 ? 4.888 -8.750 -7.508 1.00 92.75 69 ALA A C 1
ATOM 477 O O . ALA A 1 69 ? 5.751 -9.078 -8.320 1.00 92.75 69 ALA A O 1
ATOM 478 N N . ALA A 1 70 ? 3.632 -8.481 -7.882 1.00 94.25 70 ALA A N 1
ATOM 479 C CA . ALA A 1 70 ? 3.180 -8.530 -9.273 1.00 94.25 70 ALA A CA 1
ATOM 480 C C . ALA A 1 70 ? 3.878 -7.485 -10.161 1.00 94.25 70 ALA A C 1
ATOM 482 O O . ALA A 1 70 ? 4.140 -7.748 -11.333 1.00 94.25 70 ALA A O 1
ATOM 483 N N . ALA A 1 71 ? 4.212 -6.321 -9.600 1.00 90.19 71 ALA A N 1
ATOM 484 C CA . ALA A 1 71 ? 4.979 -5.280 -10.277 1.00 90.19 71 ALA A CA 1
ATOM 485 C C . ALA A 1 71 ? 6.492 -5.573 -10.340 1.00 90.19 71 ALA A C 1
ATOM 487 O O . ALA A 1 71 ? 7.216 -4.861 -11.033 1.00 90.19 71 ALA A O 1
ATOM 488 N N . GLY A 1 72 ? 6.979 -6.601 -9.632 1.00 90.81 72 GLY A N 1
ATOM 489 C CA . GLY A 1 72 ? 8.395 -6.973 -9.602 1.00 90.81 72 GLY A CA 1
ATOM 490 C C . GLY A 1 72 ? 9.299 -5.921 -8.954 1.00 90.81 72 GLY A C 1
ATOM 491 O O . GLY A 1 72 ? 10.479 -5.843 -9.291 1.00 90.81 72 GLY A O 1
ATOM 492 N N . VAL A 1 73 ? 8.754 -5.099 -8.053 1.00 90.94 73 VAL A N 1
ATOM 493 C CA . VAL A 1 73 ? 9.506 -4.064 -7.330 1.00 90.94 73 VAL A CA 1
ATOM 494 C C . VAL A 1 73 ? 9.894 -4.560 -5.944 1.00 90.94 73 VAL A C 1
ATOM 496 O O . VAL A 1 73 ? 9.139 -5.277 -5.290 1.00 90.94 73 VAL A O 1
ATOM 499 N N . GLU A 1 74 ? 11.072 -4.165 -5.467 1.00 93.00 74 GLU A N 1
ATOM 500 C CA . GLU A 1 74 ? 11.421 -4.360 -4.062 1.00 93.00 74 GLU A CA 1
ATOM 501 C C . GLU A 1 74 ? 10.605 -3.405 -3.189 1.00 93.00 74 GLU A C 1
ATOM 503 O O . GLU A 1 74 ? 10.494 -2.216 -3.503 1.00 93.00 74 GLU A O 1
ATOM 508 N N . PHE A 1 75 ? 10.058 -3.904 -2.082 1.00 93.62 75 PHE A N 1
ATOM 509 C CA . PHE A 1 75 ? 9.219 -3.107 -1.198 1.00 93.62 75 PHE A CA 1
ATOM 510 C C . PHE A 1 75 ? 9.471 -3.386 0.285 1.00 93.62 75 PHE A C 1
ATOM 512 O O . PHE A 1 75 ? 9.893 -4.478 0.660 1.00 93.62 75 PHE A O 1
ATOM 519 N N . ASP A 1 76 ? 9.170 -2.394 1.120 1.00 94.50 76 ASP A N 1
ATOM 520 C CA . ASP A 1 76 ? 9.176 -2.490 2.578 1.00 94.50 76 ASP A CA 1
ATOM 521 C C . ASP A 1 76 ? 7.884 -1.884 3.146 1.00 94.50 76 ASP A C 1
ATOM 523 O O . ASP A 1 76 ? 7.508 -0.766 2.789 1.00 94.50 76 ASP A O 1
ATOM 527 N N . ILE A 1 77 ? 7.184 -2.634 4.001 1.00 92.56 77 ILE A N 1
ATOM 528 C CA . ILE A 1 77 ? 5.914 -2.220 4.614 1.00 92.56 77 ILE A CA 1
ATOM 529 C C . ILE A 1 77 ? 6.073 -2.255 6.131 1.00 92.56 77 ILE A C 1
ATOM 531 O O . ILE A 1 77 ? 6.092 -3.331 6.736 1.00 92.56 77 ILE A O 1
ATOM 535 N N . GLN A 1 78 ? 6.107 -1.078 6.744 1.00 91.12 78 GLN A N 1
ATOM 536 C CA . GLN A 1 78 ? 6.281 -0.891 8.184 1.00 91.12 78 GLN A CA 1
ATOM 537 C C . GLN A 1 78 ? 5.035 -0.249 8.799 1.00 91.12 78 GLN A C 1
ATOM 539 O O . GLN A 1 78 ? 4.307 0.469 8.118 1.00 91.12 78 GLN A O 1
ATOM 544 N N . ASN A 1 79 ? 4.792 -0.482 10.088 1.00 88.69 79 ASN A N 1
ATOM 545 C CA . ASN A 1 79 ? 3.788 0.268 10.846 1.00 88.69 79 ASN A CA 1
ATOM 546 C C . ASN A 1 79 ? 4.450 1.437 11.574 1.00 88.69 79 ASN A C 1
ATOM 548 O O . ASN A 1 79 ? 5.584 1.321 12.038 1.00 88.69 79 ASN A O 1
ATOM 552 N N . ALA A 1 80 ? 3.711 2.533 11.726 1.00 85.19 80 ALA A N 1
ATOM 553 C CA . ALA A 1 80 ? 4.129 3.753 12.418 1.00 85.19 80 ALA A CA 1
ATOM 554 C C . ALA A 1 80 ? 4.144 3.637 13.962 1.00 85.19 80 ALA A C 1
ATOM 556 O O . ALA A 1 80 ? 3.815 4.611 14.632 1.00 85.19 80 ALA A O 1
ATOM 557 N N . GLN A 1 81 ? 4.459 2.447 14.490 1.00 71.12 81 GLN A N 1
ATOM 558 C CA . GLN A 1 81 ? 4.506 2.112 15.923 1.00 71.12 81 GLN A CA 1
ATOM 559 C C . GLN A 1 81 ? 5.250 3.140 16.789 1.00 71.12 81 GLN A C 1
ATOM 561 O O . GLN A 1 81 ? 6.281 3.681 16.324 1.00 71.12 81 GLN A O 1
#

Sequence (81 aa):
MRKSVVGVVGLTAVVVLTLGACGGDDDSSPSATGSSSAVAGKVGVILPDSASSARWETADRKYLSEAFAAAGVEFDIQNAQ

Mean predicted aligned error: 17.22 Å

Solvent-accessible surface area (backbone atoms only — not comparable to full-atom values): 5699 Å² total; per-residue (Å²): 136,84,86,83,82,90,80,81,84,86,85,82,77,73,83,68,73,84,81,50,64,99,72,66,93,82,92,76,87,87,85,76,89,73,84,66,75,82,71,81,59,75,47,79,43,78,43,70,40,61,87,83,36,66,56,52,67,70,44,51,51,51,56,50,51,51,51,36,56,75,67,72,40,56,70,48,83,44,60,65,112